Protein AF-A0A956VYL5-F1 (afdb_monomer)

Secondary structure (DSSP, 8-state):
----EEEEE-TT-HHHHHHIIIIIHHHH-TT----SSEEEESSHHHHHHHHHT-TTEE----GGGGGGS-TTSSPPPPEESSTTSPEE---HHHHHTT-SS---------SS-GGG-SSHHHHHHHHHHTSHHHHHHHHHTTPPP--

Foldseek 3Di:
DDAAAAEEEDPPDPVRVCCLCVPQCVVPNVPDDDDPRYHYDHADLRLLVVCLVPVRYDYDDAQLCCVVDDPPSDDFDFDAPDPPGDTHGDDLVCVVVCRRPRDDDDDDDDDPDQCPDPDVVSVVVVCCCLDPNNQVVCVVSPHHHPD

Structure (mmCIF, N/CA/C/O backbone):
data_AF-A0A956VYL5-F1
#
_entry.id   AF-A0A956VYL5-F1
#
loop_
_atom_site.group_PDB
_atom_site.id
_atom_site.type_symbol
_atom_site.label_atom_id
_atom_site.label_alt_id
_atom_site.label_comp_id
_atom_site.label_asym_id
_atom_site.label_entity_id
_atom_site.label_seq_id
_atom_site.pdbx_PDB_ins_code
_atom_site.Cartn_x
_atom_site.Cartn_y
_atom_site.Cartn_z
_atom_site.occupancy
_atom_site.B_iso_or_equiv
_atom_site.auth_seq_id
_atom_site.auth_comp_id
_atom_site.auth_asym_id
_atom_site.auth_atom_id
_atom_site.pdbx_PDB_model_num
ATOM 1 N N . ASP A 1 1 ? 19.493 -4.251 -23.532 1.00 77.81 1 ASP A N 1
ATOM 2 C CA . ASP A 1 1 ? 18.613 -4.428 -22.369 1.00 77.81 1 ASP A CA 1
ATOM 3 C C . ASP A 1 1 ? 19.409 -4.815 -21.147 1.00 77.81 1 ASP A C 1
ATOM 5 O O . ASP A 1 1 ? 20.471 -5.414 -21.296 1.00 77.81 1 ASP A O 1
ATOM 9 N N . ALA A 1 2 ? 18.926 -4.384 -19.986 1.00 89.25 2 ALA A N 1
ATOM 10 C CA . ALA A 1 2 ? 19.430 -4.758 -18.672 1.00 89.25 2 ALA A CA 1
ATOM 11 C C . ALA A 1 2 ? 18.350 -5.578 -17.956 1.00 89.25 2 ALA A C 1
ATOM 13 O O . ALA A 1 2 ? 17.160 -5.368 -18.204 1.00 89.25 2 ALA A O 1
ATOM 14 N N . ASP A 1 3 ? 18.770 -6.507 -17.100 1.00 93.62 3 ASP A N 1
ATOM 15 C CA . ASP A 1 3 ? 17.849 -7.338 -16.326 1.00 93.62 3 ASP A CA 1
ATOM 16 C C . ASP A 1 3 ? 17.134 -6.504 -15.258 1.00 93.62 3 ASP A C 1
ATOM 18 O O . ASP A 1 3 ? 17.725 -5.596 -14.671 1.00 93.62 3 ASP A O 1
ATOM 22 N N . ILE A 1 4 ? 15.865 -6.826 -14.997 1.00 96.44 4 ILE A N 1
ATOM 23 C CA . ILE A 1 4 ? 15.092 -6.195 -13.924 1.00 96.44 4 ILE A CA 1
ATOM 24 C C . ILE A 1 4 ? 15.547 -6.777 -12.586 1.00 96.44 4 ILE A C 1
ATOM 26 O O . ILE A 1 4 ? 15.535 -7.993 -12.392 1.00 96.44 4 ILE A O 1
ATOM 30 N N . VAL A 1 5 ? 15.888 -5.905 -11.640 1.00 97.75 5 VAL A N 1
ATOM 31 C CA . VAL A 1 5 ? 16.243 -6.294 -10.276 1.00 97.75 5 VAL A CA 1
ATOM 32 C C . VAL A 1 5 ? 14.988 -6.247 -9.410 1.00 97.75 5 VAL A C 1
ATOM 34 O O . VAL A 1 5 ? 14.411 -5.190 -9.153 1.00 97.75 5 VAL A O 1
ATOM 37 N N . LEU A 1 6 ? 14.538 -7.417 -8.963 1.00 97.38 6 LEU A N 1
ATOM 38 C CA . LEU A 1 6 ? 13.334 -7.539 -8.148 1.00 97.38 6 LEU A CA 1
ATOM 39 C C . LEU A 1 6 ? 13.667 -7.275 -6.680 1.00 97.38 6 LEU A C 1
ATOM 41 O O . LEU A 1 6 ? 14.465 -7.995 -6.075 1.00 97.38 6 LEU A O 1
ATOM 45 N N . TYR A 1 7 ? 13.019 -6.275 -6.092 1.00 97.56 7 TYR A N 1
ATOM 46 C CA . TYR A 1 7 ? 13.007 -6.038 -4.655 1.00 97.56 7 TYR A CA 1
ATOM 47 C C . TYR A 1 7 ? 11.643 -6.417 -4.087 1.00 97.56 7 TYR A C 1
ATOM 49 O O . TYR A 1 7 ? 10.603 -6.201 -4.708 1.00 97.56 7 TYR A O 1
ATOM 57 N N . THR A 1 8 ? 11.630 -6.961 -2.875 1.00 96.81 8 THR A N 1
ATOM 58 C CA . THR A 1 8 ? 10.390 -7.380 -2.210 1.00 96.81 8 THR A CA 1
ATOM 59 C C . THR A 1 8 ? 10.478 -7.19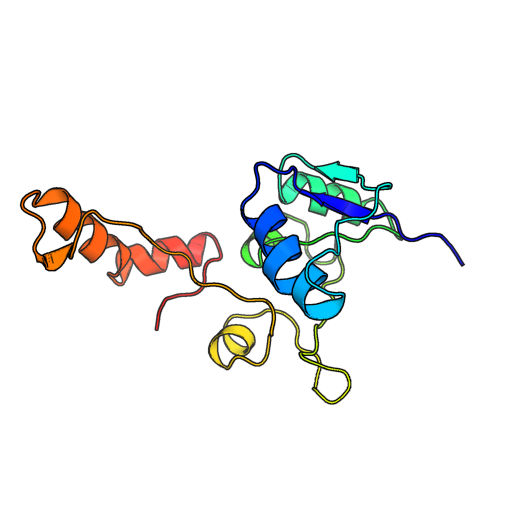4 -0.701 1.00 96.81 8 THR A C 1
ATOM 61 O O . THR A 1 8 ? 11.561 -6.976 -0.157 1.00 96.81 8 THR A O 1
ATOM 64 N N . ARG A 1 9 ? 9.342 -7.225 -0.005 1.00 95.69 9 ARG A N 1
ATOM 65 C CA . ARG A 1 9 ? 9.317 -7.269 1.463 1.00 95.69 9 ARG A CA 1
ATOM 66 C C . ARG A 1 9 ? 9.704 -8.667 1.956 1.00 95.69 9 ARG A C 1
ATOM 68 O O . ARG A 1 9 ? 9.706 -9.626 1.195 1.00 95.69 9 ARG A O 1
ATOM 75 N N . ASN A 1 10 ? 10.052 -8.788 3.231 1.00 89.19 10 ASN A N 1
ATOM 76 C CA . ASN A 1 10 ? 10.139 -10.098 3.874 1.00 89.19 10 ASN A CA 1
ATOM 77 C C . ASN A 1 10 ? 8.741 -10.706 4.098 1.00 89.19 10 ASN A C 1
ATOM 79 O O . ASN A 1 10 ? 7.734 -9.997 4.122 1.00 89.19 10 ASN A O 1
ATOM 83 N N . GLU A 1 11 ? 8.700 -12.017 4.311 1.00 89.06 11 GLU A N 1
ATOM 84 C CA . GLU A 1 11 ? 7.481 -12.824 4.452 1.00 89.06 11 GLU A CA 1
ATOM 85 C C . GLU A 1 11 ? 6.644 -12.463 5.688 1.00 89.06 11 GLU A C 1
ATOM 87 O O . GLU A 1 11 ? 5.450 -12.732 5.744 1.00 89.06 11 GLU A O 1
ATOM 92 N N . GLU A 1 12 ? 7.247 -11.793 6.670 1.00 88.94 12 GLU A N 1
ATOM 93 C CA . GLU A 1 12 ? 6.558 -11.257 7.850 1.00 88.94 12 GLU A CA 1
ATOM 94 C C . GLU A 1 12 ? 5.678 -10.037 7.516 1.00 88.94 12 GLU A C 1
ATOM 96 O O . GLU A 1 12 ? 4.893 -9.567 8.341 1.00 88.94 12 GLU A O 1
ATOM 101 N N . SER A 1 13 ? 5.812 -9.478 6.311 1.00 90.06 13 SER A N 1
ATOM 102 C CA . SER A 1 13 ? 5.038 -8.326 5.878 1.00 90.06 13 SER A CA 1
ATOM 103 C C . SER A 1 13 ? 3.660 -8.731 5.365 1.00 90.06 13 SER A C 1
ATOM 105 O O . SER A 1 13 ? 3.532 -9.403 4.348 1.00 90.06 13 SER A O 1
ATOM 107 N N . GLY A 1 14 ? 2.601 -8.156 5.938 1.00 89.81 14 GLY A N 1
ATOM 108 C CA . GLY A 1 14 ? 1.263 -8.274 5.348 1.00 89.81 14 GLY A CA 1
ATOM 109 C C . GLY A 1 14 ? 1.169 -7.725 3.914 1.00 89.81 14 GLY A C 1
ATOM 110 O O . GLY A 1 14 ? 0.271 -8.105 3.171 1.00 89.81 14 GLY A O 1
ATOM 111 N N . THR A 1 15 ? 2.062 -6.823 3.488 1.00 92.38 15 THR A N 1
ATOM 112 C CA . THR A 1 15 ? 2.129 -6.363 2.086 1.00 92.38 15 THR A CA 1
ATOM 113 C C . THR A 1 15 ? 2.777 -7.409 1.175 1.00 92.38 15 THR A C 1
ATOM 115 O O . THR A 1 15 ? 2.405 -7.483 0.011 1.00 92.38 15 THR A O 1
ATOM 118 N N . PHE A 1 16 ? 3.702 -8.232 1.688 1.00 95.00 16 PHE A N 1
ATOM 119 C CA . PHE A 1 16 ? 4.242 -9.385 0.958 1.00 95.00 16 PHE A CA 1
ATOM 120 C C . PHE A 1 16 ? 3.143 -10.390 0.627 1.00 95.00 16 PHE A C 1
ATOM 122 O O . PHE A 1 16 ? 2.942 -10.678 -0.551 1.00 95.00 16 PHE A O 1
ATOM 129 N N . ALA A 1 17 ? 2.390 -10.821 1.644 1.00 94.38 17 ALA A N 1
ATOM 130 C CA . ALA A 1 17 ? 1.283 -11.759 1.469 1.00 94.38 17 ALA A CA 1
ATOM 131 C C . ALA A 1 17 ? 0.223 -11.211 0.500 1.00 94.38 17 ALA A C 1
ATOM 133 O O . ALA A 1 17 ? -0.212 -11.897 -0.411 1.00 94.38 17 ALA A O 1
ATOM 134 N N . TYR A 1 18 ? -0.133 -9.931 0.624 1.00 94.81 18 TYR A N 1
ATOM 135 C CA . TYR A 1 18 ? -1.123 -9.326 -0.266 1.00 94.81 18 TYR A CA 1
ATOM 136 C C . TYR A 1 18 ? -0.665 -9.200 -1.714 1.00 94.81 18 TYR A C 1
ATOM 138 O O . TYR A 1 18 ? -1.447 -9.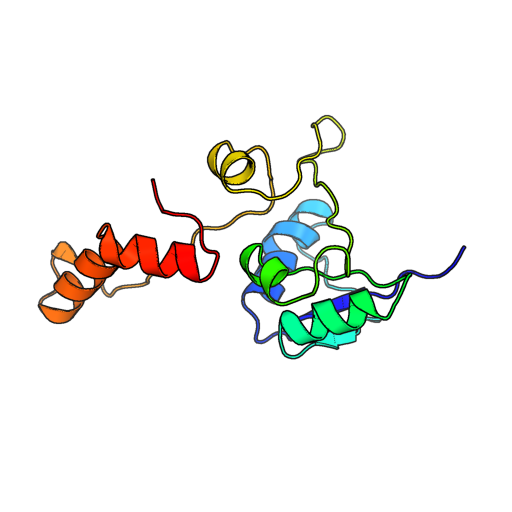470 -2.616 1.00 94.81 18 TYR A O 1
ATOM 146 N N . LEU A 1 19 ? 0.583 -8.803 -1.977 1.00 95.56 19 LEU A N 1
ATOM 147 C CA . LEU A 1 19 ? 1.043 -8.773 -3.363 1.00 95.56 19 LEU A CA 1
ATOM 148 C C . LEU A 1 19 ? 1.093 -10.193 -3.956 1.00 95.56 19 LEU A C 1
ATOM 150 O O . LEU A 1 19 ? 0.774 -10.369 -5.127 1.00 95.56 19 LEU A O 1
ATOM 154 N N . GLU A 1 20 ? 1.424 -11.207 -3.158 1.00 95.62 20 GLU A N 1
ATOM 155 C CA . GLU A 1 20 ? 1.372 -12.602 -3.598 1.00 95.62 20 GLU A CA 1
ATOM 156 C C . GLU A 1 20 ? -0.055 -13.042 -3.939 1.00 95.62 20 GLU A C 1
ATOM 158 O O . GLU A 1 20 ? -0.340 -13.397 -5.080 1.00 95.62 20 GLU A O 1
ATOM 163 N N . GLU A 1 21 ? -0.967 -12.955 -2.975 1.00 95.38 21 GLU A N 1
ATOM 164 C CA . GLU A 1 21 ? -2.324 -13.496 -3.074 1.00 95.38 21 GLU A CA 1
ATOM 165 C C . GLU A 1 21 ? -3.227 -12.664 -3.997 1.00 95.38 21 GLU A C 1
ATOM 167 O O . GLU A 1 21 ? -3.960 -13.201 -4.831 1.00 95.38 21 GLU A O 1
ATOM 172 N N . ASP A 1 22 ? -3.179 -11.336 -3.868 1.00 94.50 22 ASP A N 1
ATOM 173 C CA . ASP A 1 22 ? -4.120 -10.420 -4.514 1.00 94.50 22 ASP A CA 1
ATOM 174 C C . ASP A 1 22 ? -3.585 -9.777 -5.796 1.00 94.50 22 ASP A C 1
ATOM 176 O O . ASP A 1 22 ? -4.354 -9.122 -6.503 1.00 94.50 22 ASP A O 1
ATOM 180 N N . VAL A 1 23 ? -2.310 -9.978 -6.141 1.00 95.00 23 VAL A N 1
ATOM 181 C CA . VAL A 1 23 ? -1.743 -9.468 -7.400 1.00 95.00 23 VAL A CA 1
ATOM 182 C C . VAL A 1 23 ? -1.116 -10.592 -8.218 1.00 95.00 23 VAL A C 1
ATOM 184 O O . VAL A 1 23 ? -1.620 -10.899 -9.297 1.00 95.00 23 VAL A O 1
ATOM 187 N N . ILE A 1 24 ? -0.069 -11.248 -7.713 1.00 95.44 24 ILE A N 1
ATOM 188 C CA . ILE A 1 24 ? 0.682 -12.273 -8.455 1.00 95.44 24 ILE A CA 1
ATOM 189 C C . ILE A 1 24 ? -0.215 -13.470 -8.774 1.00 95.44 24 ILE A C 1
ATOM 191 O O . ILE A 1 24 ? -0.364 -13.834 -9.939 1.00 95.44 24 ILE A O 1
ATOM 195 N N . GLN A 1 25 ? -0.873 -14.047 -7.773 1.00 97.12 25 GLN A N 1
ATOM 196 C CA . GLN A 1 25 ? -1.697 -15.240 -7.950 1.00 97.12 25 GLN A CA 1
ATOM 197 C C . GLN A 1 25 ? -2.991 -14.966 -8.720 1.00 97.12 25 GLN A C 1
ATOM 199 O O . GLN A 1 25 ? -3.472 -15.830 -9.457 1.00 97.12 25 GLN A O 1
ATOM 204 N N . LYS A 1 26 ? -3.553 -13.756 -8.606 1.00 93.94 26 LYS A N 1
ATOM 205 C CA . LYS A 1 26 ? -4.701 -13.349 -9.430 1.00 93.94 26 LYS A CA 1
ATOM 206 C C . LYS A 1 26 ? -4.324 -13.167 -10.898 1.00 93.94 26 LYS A C 1
ATOM 208 O O . LYS A 1 26 ? -5.122 -13.529 -11.759 1.00 93.94 26 LYS A O 1
ATOM 213 N N . ALA A 1 27 ? -3.134 -12.639 -11.181 1.00 92.94 27 ALA A N 1
ATOM 214 C CA . ALA A 1 27 ? -2.668 -12.411 -12.545 1.00 92.94 27 ALA A CA 1
ATOM 215 C C . ALA A 1 27 ? -2.112 -13.682 -13.213 1.00 92.94 27 ALA A C 1
AT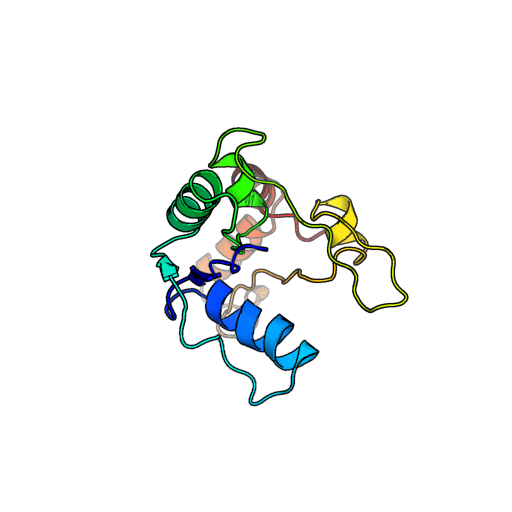OM 217 O O . ALA A 1 27 ? -2.354 -13.908 -14.397 1.00 92.94 27 ALA A O 1
ATOM 218 N N . LEU A 1 28 ? -1.370 -14.510 -12.471 1.00 95.44 28 LEU A N 1
ATOM 219 C CA . LEU A 1 28 ? -0.576 -15.620 -13.015 1.00 95.44 28 LEU A CA 1
ATOM 220 C C . LEU A 1 28 ? -1.092 -17.015 -12.615 1.00 95.44 28 LEU A C 1
ATOM 222 O O . LEU A 1 28 ? -0.659 -18.013 -13.191 1.00 95.44 28 LEU A O 1
ATOM 226 N N . GLY A 1 29 ? -2.037 -17.099 -11.674 1.00 96.94 29 GLY A N 1
ATOM 227 C CA . GLY A 1 29 ? -2.627 -18.343 -11.171 1.00 96.94 29 GLY A CA 1
ATOM 228 C C . GLY A 1 29 ? -2.252 -18.651 -9.717 1.00 96.94 29 GLY A C 1
ATOM 229 O O . GLY A 1 29 ? -1.220 -18.219 -9.223 1.00 96.94 29 GLY A O 1
ATOM 230 N N . LYS A 1 30 ? -3.089 -19.434 -9.022 1.00 96.06 30 LYS A N 1
ATOM 231 C CA . LYS A 1 30 ? -2.986 -19.679 -7.566 1.00 96.06 30 LYS A CA 1
ATOM 232 C C . LYS A 1 30 ? -1.677 -20.305 -7.080 1.00 96.06 30 LYS A C 1
ATOM 234 O O . LYS A 1 30 ? -1.336 -20.133 -5.923 1.00 96.06 30 LYS A O 1
ATOM 239 N N . GLU A 1 31 ? -0.979 -21.026 -7.949 1.00 96.88 31 GLU A N 1
ATOM 240 C CA . GLU A 1 31 ? 0.303 -21.668 -7.628 1.00 96.88 31 GLU A CA 1
ATOM 241 C C . GLU A 1 31 ? 1.503 -20.772 -7.984 1.00 96.88 31 GLU A C 1
ATOM 243 O O . GLU A 1 31 ? 2.646 -21.211 -7.903 1.00 96.88 31 GLU A O 1
ATOM 248 N N . ALA A 1 32 ? 1.263 -19.546 -8.465 1.00 97.31 32 ALA A N 1
ATOM 249 C CA . ALA A 1 32 ? 2.330 -18.606 -8.762 1.00 97.31 32 ALA A CA 1
ATOM 250 C C . ALA A 1 32 ? 2.935 -18.073 -7.459 1.00 97.31 32 ALA A C 1
ATOM 252 O O . ALA A 1 32 ? 2.224 -17.594 -6.575 1.00 97.31 32 ALA A O 1
ATOM 253 N N . GLU A 1 33 ? 4.258 -18.126 -7.390 1.00 94.50 33 GLU A N 1
ATOM 254 C CA . GLU A 1 33 ? 5.066 -17.615 -6.288 1.00 94.50 33 GLU A CA 1
ATOM 255 C C . GLU A 1 33 ? 5.941 -16.460 -6.791 1.00 94.50 33 GLU A C 1
ATOM 257 O O . GLU A 1 33 ? 6.079 -16.219 -7.998 1.00 94.50 33 GLU A O 1
ATOM 262 N N . TYR A 1 34 ? 6.573 -15.743 -5.863 1.00 94.62 34 TYR A N 1
ATOM 263 C CA . TYR A 1 34 ? 7.649 -14.823 -6.219 1.00 94.62 34 TYR A CA 1
ATOM 264 C C . TYR A 1 34 ? 8.781 -15.534 -6.972 1.00 94.62 34 TYR A C 1
ATOM 266 O O . TYR A 1 34 ? 9.057 -16.716 -6.772 1.00 94.62 34 TYR A O 1
ATOM 274 N N . SER A 1 35 ? 9.504 -14.773 -7.799 1.00 93.50 35 SER A N 1
ATOM 275 C CA . SER A 1 35 ? 10.775 -15.233 -8.366 1.00 93.50 35 SER A CA 1
ATOM 276 C C . SER A 1 35 ? 11.732 -15.692 -7.259 1.00 93.50 35 SER A C 1
ATOM 278 O O . SER A 1 35 ? 11.776 -15.095 -6.183 1.00 93.50 35 SER A O 1
ATOM 280 N N . ALA A 1 36 ? 12.550 -16.708 -7.541 1.00 92.50 36 ALA A N 1
ATOM 281 C CA . ALA A 1 36 ? 13.632 -17.115 -6.645 1.00 92.50 36 ALA A CA 1
ATOM 282 C C . ALA A 1 36 ? 14.724 -16.030 -6.521 1.00 92.50 36 ALA A C 1
ATOM 284 O O . ALA A 1 36 ? 15.387 -15.932 -5.488 1.00 92.50 36 ALA A O 1
ATOM 285 N N . ASP A 1 37 ? 14.870 -15.186 -7.547 1.00 94.19 37 ASP A N 1
ATOM 286 C CA . ASP A 1 37 ? 15.876 -14.124 -7.632 1.00 94.19 37 ASP A CA 1
ATOM 287 C C . ASP A 1 37 ? 15.318 -12.787 -7.112 1.00 94.19 37 ASP A C 1
ATOM 289 O O . ASP A 1 37 ? 15.135 -11.822 -7.857 1.00 94.19 37 ASP A O 1
ATOM 293 N N . ILE A 1 38 ? 15.005 -12.742 -5.814 1.00 93.88 38 ILE A N 1
ATOM 294 C CA . ILE A 1 38 ? 14.429 -11.571 -5.134 1.00 93.88 38 ILE A CA 1
ATOM 295 C C . ILE A 1 38 ? 15.353 -10.991 -4.061 1.00 93.88 38 ILE A C 1
ATOM 297 O O . ILE A 1 38 ? 15.911 -11.696 -3.220 1.00 93.88 38 ILE A O 1
ATOM 301 N N . ASN A 1 39 ? 15.436 -9.662 -4.020 1.00 96.38 39 ASN A N 1
ATOM 302 C CA . ASN A 1 39 ? 16.165 -8.908 -3.006 1.00 96.38 39 ASN A CA 1
ATOM 303 C C . ASN A 1 39 ? 15.212 -8.473 -1.887 1.00 96.38 39 ASN A C 1
ATOM 305 O O . ASN A 1 39 ? 14.552 -7.434 -1.974 1.00 96.38 39 ASN A O 1
ATOM 309 N N . LYS A 1 40 ? 15.137 -9.270 -0.818 1.00 96.00 40 LYS A N 1
ATOM 310 C CA . LYS A 1 40 ? 14.243 -9.013 0.321 1.00 96.00 40 LYS A CA 1
ATOM 311 C C . LYS A 1 40 ? 14.693 -7.817 1.158 1.00 96.00 40 LYS A C 1
ATOM 313 O O . LYS A 1 40 ? 15.867 -7.678 1.490 1.00 96.00 40 LYS A O 1
ATOM 318 N N . GLN A 1 41 ? 13.729 -6.991 1.543 1.00 96.31 41 GLN A N 1
ATOM 319 C CA . GLN A 1 41 ? 13.911 -5.754 2.295 1.00 96.31 41 GLN A CA 1
ATOM 320 C C . GLN A 1 41 ? 13.118 -5.812 3.599 1.00 96.31 41 GLN A C 1
ATOM 322 O O . GLN A 1 41 ? 11.959 -6.237 3.630 1.00 96.31 41 GLN A O 1
ATOM 327 N N . ALA A 1 42 ? 13.734 -5.347 4.687 1.00 92.81 42 ALA A N 1
ATOM 328 C CA . ALA A 1 42 ? 13.138 -5.414 6.023 1.00 92.81 42 ALA A CA 1
ATOM 329 C C . ALA A 1 42 ? 11.849 -4.575 6.142 1.00 92.81 42 ALA A C 1
ATOM 331 O O . ALA A 1 42 ? 10.898 -4.952 6.826 1.00 92.81 42 ALA A O 1
ATOM 332 N N . ASN A 1 43 ? 11.790 -3.431 5.459 1.00 92.31 43 ASN A N 1
ATOM 333 C CA . ASN A 1 43 ? 10.661 -2.505 5.498 1.00 92.31 43 ASN A CA 1
ATOM 334 C C . ASN A 1 43 ? 10.528 -1.720 4.181 1.00 92.31 43 ASN A C 1
ATOM 336 O O . ASN A 1 43 ? 11.385 -1.813 3.301 1.00 92.31 43 ASN A O 1
ATOM 340 N N . ALA A 1 44 ? 9.424 -0.983 4.032 1.00 93.00 44 ALA A N 1
ATOM 341 C CA . ALA A 1 44 ? 9.153 -0.199 2.828 1.00 93.00 44 ALA A CA 1
ATOM 342 C C . ALA A 1 44 ? 10.198 0.910 2.572 1.00 93.00 44 ALA A C 1
ATOM 344 O O . ALA A 1 44 ? 10.684 0.970 1.443 1.00 93.00 44 ALA A O 1
ATOM 345 N N . PRO A 1 45 ? 10.641 1.705 3.572 1.00 92.56 45 PRO A N 1
ATOM 346 C CA . PRO A 1 45 ? 11.701 2.696 3.359 1.00 92.56 45 PRO A CA 1
ATOM 347 C C . PRO A 1 45 ? 13.020 2.107 2.838 1.00 92.56 45 PRO A C 1
ATOM 349 O O . PRO A 1 45 ? 13.652 2.695 1.959 1.00 92.56 45 PRO A O 1
ATOM 352 N N . ALA A 1 46 ? 13.428 0.928 3.326 1.00 94.12 46 ALA A N 1
ATOM 353 C CA . ALA A 1 46 ? 14.630 0.244 2.846 1.00 94.12 46 ALA A CA 1
ATOM 354 C C . ALA A 1 46 ? 14.506 -0.165 1.369 1.00 94.12 46 ALA A C 1
ATOM 356 O O . ALA A 1 46 ? 15.424 0.080 0.590 1.00 94.12 46 ALA A O 1
ATOM 357 N N . GLY A 1 47 ? 13.358 -0.723 0.966 1.00 95.94 47 GLY A N 1
ATOM 358 C CA . GLY A 1 47 ? 13.127 -1.100 -0.431 1.00 95.94 47 GLY A CA 1
ATOM 359 C C . GLY A 1 47 ? 12.993 0.088 -1.375 1.00 95.94 47 GLY A C 1
ATOM 360 O O . GLY A 1 47 ? 13.567 0.066 -2.461 1.00 95.94 47 GLY A O 1
ATOM 361 N N . LEU A 1 48 ? 12.331 1.162 -0.942 1.00 95.88 48 LEU A N 1
ATOM 362 C CA . LEU A 1 48 ? 12.271 2.410 -1.703 1.00 95.88 48 LEU A CA 1
ATOM 363 C C . LEU A 1 48 ? 13.661 3.038 -1.880 1.00 95.88 48 LEU A C 1
ATOM 365 O O . LEU A 1 48 ? 13.999 3.469 -2.978 1.00 95.88 48 LEU A O 1
ATOM 369 N N . THR A 1 49 ? 14.490 3.035 -0.832 1.00 95.25 49 THR A N 1
ATOM 370 C CA . THR A 1 49 ? 15.884 3.502 -0.912 1.00 95.25 49 THR A CA 1
ATOM 371 C C . THR A 1 49 ? 16.712 2.639 -1.865 1.00 95.25 49 THR A C 1
ATOM 373 O O . THR A 1 49 ? 17.507 3.176 -2.634 1.00 95.25 49 THR A O 1
ATOM 376 N N . ALA A 1 50 ? 16.522 1.316 -1.841 1.00 96.12 50 ALA A N 1
ATOM 377 C CA . ALA A 1 50 ? 17.225 0.403 -2.736 1.00 96.12 50 ALA A CA 1
ATOM 378 C C . ALA A 1 50 ? 16.878 0.674 -4.209 1.00 96.12 50 ALA A C 1
ATOM 380 O O . ALA A 1 50 ? 17.786 0.858 -5.014 1.00 96.12 50 ALA A O 1
ATOM 381 N N . VAL A 1 51 ? 15.587 0.802 -4.540 1.00 97.06 51 VAL A N 1
ATOM 382 C CA . VAL A 1 51 ? 15.138 1.132 -5.905 1.00 97.06 51 VAL A CA 1
ATOM 383 C C . VAL A 1 51 ? 15.578 2.529 -6.336 1.00 97.06 51 VAL A C 1
ATOM 385 O O . VAL A 1 51 ? 15.992 2.708 -7.474 1.00 97.06 51 VAL A O 1
ATOM 388 N N . ALA A 1 52 ? 15.575 3.518 -5.441 1.00 95.94 52 ALA A N 1
ATOM 389 C CA . ALA A 1 52 ? 16.086 4.852 -5.765 1.00 95.94 52 ALA A CA 1
ATOM 390 C C . ALA A 1 52 ? 17.579 4.845 -6.162 1.00 95.94 52 ALA A C 1
ATOM 392 O O . ALA A 1 52 ? 18.033 5.723 -6.898 1.00 95.94 52 ALA A O 1
ATOM 393 N N . GLY A 1 53 ? 18.348 3.864 -5.674 1.00 95.62 53 GLY A N 1
ATOM 394 C CA . GLY A 1 53 ? 19.753 3.653 -6.021 1.00 95.62 53 GLY A CA 1
ATOM 395 C C . GLY A 1 53 ? 19.995 2.696 -7.195 1.00 95.62 53 GLY A C 1
ATOM 396 O O . GLY A 1 53 ? 21.143 2.572 -7.623 1.00 95.62 53 GLY A O 1
ATOM 397 N N . ASP A 1 54 ? 18.957 2.036 -7.715 1.00 97.06 54 ASP A N 1
ATOM 398 C CA . ASP A 1 54 ? 19.053 1.022 -8.768 1.00 97.06 54 ASP A CA 1
ATOM 399 C C . ASP A 1 54 ? 18.120 1.354 -9.950 1.00 97.06 54 ASP A C 1
ATOM 401 O O . ASP A 1 54 ? 16.914 1.112 -9.878 1.00 97.06 54 ASP A O 1
ATOM 405 N N . PRO A 1 55 ? 18.660 1.854 -11.079 1.00 95.12 55 PRO A N 1
ATOM 406 C CA . PRO A 1 55 ? 17.875 2.173 -12.272 1.00 95.12 55 PRO A CA 1
ATOM 407 C C . PRO A 1 55 ? 17.087 1.001 -12.874 1.00 95.12 55 PRO A C 1
ATOM 409 O O . PRO A 1 55 ? 16.170 1.247 -13.657 1.00 95.12 55 PRO A O 1
ATOM 412 N N . ASN A 1 56 ? 17.446 -0.246 -12.551 1.00 96.62 56 ASN A N 1
ATOM 413 C CA . ASN A 1 56 ? 16.745 -1.445 -13.013 1.00 96.62 56 ASN A CA 1
ATOM 414 C C . ASN A 1 56 ? 15.872 -2.076 -11.914 1.00 96.62 56 ASN A C 1
ATOM 416 O O . ASN A 1 56 ? 15.278 -3.134 -12.132 1.00 96.62 56 ASN A O 1
ATOM 420 N N . GLY A 1 57 ? 15.807 -1.449 -10.738 1.00 97.44 57 GLY A N 1
ATOM 421 C CA . GLY A 1 57 ? 15.080 -1.935 -9.578 1.00 97.44 57 GLY A CA 1
ATOM 422 C C . GLY A 1 57 ? 13.572 -1.734 -9.695 1.00 97.44 57 GLY A C 1
ATOM 423 O O . GLY A 1 57 ? 13.097 -0.675 -10.103 1.00 97.44 57 GLY A O 1
ATOM 424 N N . ILE A 1 58 ? 12.801 -2.731 -9.263 1.00 97.38 58 ILE A N 1
ATOM 425 C CA . ILE A 1 58 ? 11.355 -2.608 -9.053 1.00 97.38 58 ILE A CA 1
ATOM 426 C C . ILE A 1 58 ? 10.978 -3.078 -7.648 1.00 97.38 58 ILE A C 1
ATOM 428 O O . ILE A 1 58 ? 11.501 -4.071 -7.148 1.00 97.38 58 ILE A O 1
ATOM 432 N N . PHE A 1 59 ? 10.065 -2.348 -7.009 1.00 97.00 59 PHE A N 1
ATOM 433 C CA . PHE A 1 59 ? 9.562 -2.612 -5.663 1.00 97.00 59 PHE A CA 1
ATOM 434 C C . PHE A 1 59 ? 8.100 -2.172 -5.555 1.00 97.00 59 PHE A C 1
ATOM 436 O O . PHE A 1 59 ? 7.591 -1.444 -6.406 1.00 97.00 59 PHE A O 1
ATOM 443 N N . TYR A 1 60 ? 7.440 -2.582 -4.477 1.00 95.56 60 TYR A N 1
ATOM 444 C CA . TYR A 1 60 ? 6.082 -2.189 -4.127 1.00 95.56 60 TYR A CA 1
ATOM 445 C C . TYR A 1 60 ? 6.051 -1.666 -2.688 1.00 95.56 60 TYR A C 1
ATOM 447 O O . TYR A 1 60 ? 6.662 -2.232 -1.781 1.00 95.56 60 TYR A O 1
ATOM 455 N N . ALA A 1 61 ? 5.314 -0.584 -2.461 1.00 93.00 61 ALA A N 1
ATOM 456 C CA . ALA A 1 61 ? 5.170 0.041 -1.152 1.00 93.00 61 ALA A CA 1
ATOM 457 C C . ALA A 1 61 ? 3.737 0.551 -0.959 1.00 93.00 61 ALA A C 1
ATOM 459 O O . ALA A 1 61 ? 2.964 0.622 -1.915 1.00 93.00 61 ALA A O 1
ATOM 460 N N . GLY A 1 62 ? 3.375 0.895 0.280 1.00 90.69 62 GLY A N 1
ATOM 461 C CA . GLY A 1 62 ? 2.125 1.610 0.531 1.00 90.69 62 GLY A CA 1
ATOM 462 C C . GLY A 1 62 ? 2.209 3.043 0.003 1.00 90.69 62 GLY A C 1
ATOM 463 O O . GLY A 1 62 ? 3.293 3.624 -0.019 1.00 90.69 62 GLY A O 1
ATOM 464 N N . LEU A 1 63 ? 1.068 3.623 -0.383 1.00 88.50 63 LEU A N 1
ATOM 465 C CA . LEU A 1 63 ? 0.990 5.003 -0.882 1.00 88.50 63 LEU A CA 1
ATOM 466 C C . LEU A 1 63 ? 1.624 6.005 0.102 1.00 88.50 63 LEU A C 1
ATOM 468 O O . LEU A 1 63 ? 2.442 6.827 -0.303 1.00 88.50 63 LEU A O 1
ATOM 472 N N . GLY A 1 64 ? 1.339 5.856 1.400 1.00 86.88 64 GLY A N 1
ATOM 473 C CA . GLY A 1 64 ? 1.930 6.676 2.462 1.00 86.88 64 GLY A CA 1
ATOM 474 C C . GLY A 1 64 ? 3.452 6.559 2.612 1.00 86.88 64 GLY A C 1
ATOM 475 O O . GLY A 1 64 ? 4.063 7.423 3.222 1.00 86.88 64 GLY A O 1
ATOM 476 N N . ASN A 1 65 ? 4.108 5.548 2.027 1.00 90.00 65 ASN A N 1
ATOM 477 C CA . ASN A 1 65 ? 5.571 5.454 2.073 1.00 90.00 65 ASN A CA 1
ATOM 478 C C . ASN A 1 65 ? 6.268 6.337 1.031 1.00 90.00 65 ASN A C 1
ATOM 480 O O . ASN A 1 65 ? 7.480 6.523 1.105 1.00 90.00 65 ASN A O 1
ATOM 484 N N . LEU A 1 66 ? 5.541 6.890 0.055 1.00 85.12 66 LEU A N 1
ATOM 485 C CA . LEU A 1 66 ? 6.147 7.775 -0.943 1.00 85.12 66 LEU A CA 1
ATOM 486 C C . LEU A 1 66 ? 6.640 9.091 -0.329 1.00 85.12 66 LEU A C 1
ATOM 488 O O . LEU A 1 66 ? 7.604 9.661 -0.833 1.00 85.12 66 LEU A O 1
ATOM 492 N N . SER A 1 67 ? 6.037 9.546 0.773 1.00 84.69 67 SER A N 1
ATOM 493 C CA . SER A 1 67 ? 6.524 10.702 1.535 1.00 84.69 67 SER A CA 1
ATOM 494 C C . SER A 1 67 ? 7.792 10.419 2.345 1.00 84.69 67 SER A C 1
ATOM 496 O O . SER A 1 67 ? 8.445 11.367 2.778 1.00 84.69 67 SER A O 1
ATOM 498 N N . ASP A 1 68 ? 8.177 9.148 2.522 1.00 84.31 68 ASP A N 1
ATOM 499 C CA . ASP A 1 68 ? 9.382 8.759 3.272 1.00 84.31 68 ASP A CA 1
ATOM 500 C C . ASP A 1 68 ? 10.678 8.950 2.458 1.00 84.31 68 ASP A C 1
ATOM 502 O O . ASP A 1 68 ? 11.779 8.815 2.997 1.00 84.31 68 ASP A O 1
ATOM 506 N N . ILE A 1 69 ? 10.572 9.251 1.159 1.00 87.06 69 ILE A N 1
ATOM 507 C CA . ILE A 1 69 ? 11.705 9.433 0.243 1.00 87.06 69 ILE A CA 1
ATOM 508 C C . ILE A 1 69 ? 11.634 10.782 -0.490 1.00 87.06 69 ILE A C 1
ATOM 510 O O . ILE A 1 69 ? 10.555 11.358 -0.632 1.00 87.06 69 ILE A O 1
ATOM 514 N N . PRO A 1 70 ? 12.765 11.315 -0.994 1.00 90.25 70 PRO A N 1
ATOM 515 C CA . PRO A 1 70 ? 12.751 12.551 -1.769 1.00 90.25 70 PRO A CA 1
ATOM 516 C C . PRO A 1 70 ? 11.844 12.450 -3.001 1.00 90.25 70 PRO A C 1
ATOM 518 O O . PRO A 1 70 ? 11.867 11.453 -3.726 1.00 90.25 70 PRO A O 1
ATOM 521 N N . ALA A 1 71 ? 11.088 13.513 -3.282 1.00 88.00 71 ALA A N 1
ATOM 522 C CA . ALA A 1 71 ? 10.248 13.581 -4.473 1.00 88.00 71 ALA A CA 1
ATOM 523 C C . ALA A 1 71 ? 11.081 13.336 -5.745 1.00 88.00 71 ALA A C 1
ATOM 525 O O . ALA A 1 71 ? 12.124 13.958 -5.950 1.00 88.00 71 ALA A O 1
ATOM 526 N N . GLY A 1 72 ? 10.617 12.416 -6.593 1.00 89.69 72 GLY A N 1
ATOM 527 C CA . GLY A 1 72 ? 11.314 12.018 -7.818 1.00 89.69 72 GLY A CA 1
ATOM 528 C C . GLY A 1 72 ? 12.474 11.035 -7.622 1.00 89.69 72 GLY A C 1
ATOM 529 O O . GLY A 1 72 ? 13.114 10.684 -8.609 1.00 89.69 72 GLY A O 1
ATOM 530 N N . ALA A 1 73 ? 12.740 10.561 -6.396 1.00 93.44 73 ALA A N 1
ATOM 531 C CA . ALA A 1 73 ? 13.735 9.510 -6.150 1.00 93.44 73 ALA A CA 1
ATOM 532 C C . ALA A 1 73 ? 13.331 8.159 -6.763 1.00 93.44 73 ALA A C 1
ATOM 534 O O . ALA A 1 73 ? 14.191 7.356 -7.106 1.00 93.44 73 ALA A O 1
ATOM 535 N N . VAL A 1 74 ? 12.028 7.923 -6.927 1.00 95.06 74 VAL A N 1
ATOM 536 C CA . VAL A 1 74 ? 11.475 6.778 -7.655 1.00 95.06 74 VAL A CA 1
ATOM 537 C C . VAL A 1 74 ? 10.374 7.253 -8.596 1.00 95.06 74 VAL A C 1
ATOM 539 O O . VAL A 1 74 ? 9.750 8.295 -8.377 1.00 95.06 74 VAL A O 1
ATOM 542 N N . ARG A 1 75 ? 10.112 6.465 -9.638 1.00 94.94 75 ARG A N 1
ATOM 543 C CA . ARG A 1 75 ? 8.966 6.653 -10.527 1.00 94.94 75 ARG A CA 1
ATOM 544 C C . ARG A 1 75 ? 7.835 5.723 -10.095 1.00 94.94 75 ARG A C 1
ATOM 546 O O . ARG A 1 75 ? 8.033 4.514 -10.032 1.00 94.94 75 ARG A O 1
ATOM 553 N N . VAL A 1 76 ? 6.650 6.281 -9.863 1.00 95.00 76 VAL A N 1
ATOM 554 C CA . VAL A 1 76 ? 5.431 5.496 -9.635 1.00 95.00 76 VAL A CA 1
ATOM 555 C C . VAL A 1 76 ? 4.927 4.963 -10.976 1.00 95.00 76 VAL A C 1
ATOM 557 O O . VAL A 1 76 ? 4.934 5.678 -11.980 1.00 95.00 76 VAL A O 1
ATOM 560 N N . ILE A 1 77 ? 4.553 3.686 -11.015 1.00 95.81 77 ILE A N 1
ATOM 561 C CA . ILE A 1 77 ? 4.054 3.031 -12.226 1.00 95.81 77 ILE A CA 1
ATOM 562 C C . ILE A 1 77 ? 2.522 2.997 -12.163 1.00 95.81 77 ILE A C 1
ATOM 564 O O . ILE A 1 77 ? 1.989 2.405 -11.223 1.00 95.81 77 ILE A O 1
ATOM 568 N N . PRO A 1 78 ? 1.810 3.607 -13.130 1.00 96.88 78 PRO A N 1
ATOM 569 C CA . PRO A 1 78 ? 0.363 3.474 -13.233 1.00 96.88 78 PRO A CA 1
ATOM 570 C C . PRO A 1 78 ? -0.032 2.017 -13.478 1.00 96.88 78 PRO A C 1
ATOM 572 O O . PRO A 1 78 ? 0.617 1.328 -14.268 1.00 96.88 78 PRO A O 1
ATOM 575 N N . ILE A 1 79 ? -1.109 1.561 -12.843 1.00 96.56 79 ILE A N 1
ATOM 576 C CA . ILE A 1 79 ? -1.592 0.182 -12.957 1.00 96.56 79 ILE A CA 1
ATOM 577 C C . ILE A 1 79 ? -2.988 0.183 -13.573 1.00 96.56 79 ILE A C 1
ATOM 579 O O . ILE A 1 79 ? -3.874 0.904 -13.117 1.00 96.56 79 ILE A O 1
ATOM 583 N N . ALA A 1 80 ? -3.172 -0.634 -14.610 1.00 95.75 80 ALA A N 1
ATOM 584 C CA . ALA A 1 80 ? -4.474 -0.935 -15.193 1.00 95.75 80 ALA A CA 1
ATOM 585 C C . ALA A 1 80 ? -5.030 -2.230 -14.593 1.00 95.75 80 ALA A C 1
ATOM 587 O O . ALA A 1 80 ? -4.276 -3.134 -14.228 1.00 95.75 80 ALA A O 1
ATOM 588 N N . LYS A 1 81 ? -6.357 -2.333 -14.510 1.00 91.69 81 LYS A N 1
ATOM 589 C CA . LYS A 1 81 ? -7.036 -3.541 -14.023 1.00 91.69 81 LYS A CA 1
ATOM 590 C C . LYS A 1 81 ? -6.858 -4.742 -14.960 1.00 91.69 81 LYS A C 1
ATOM 592 O O . LYS A 1 81 ? -6.768 -5.875 -14.495 1.00 91.69 81 LYS A O 1
ATOM 597 N N . ASP A 1 82 ? -6.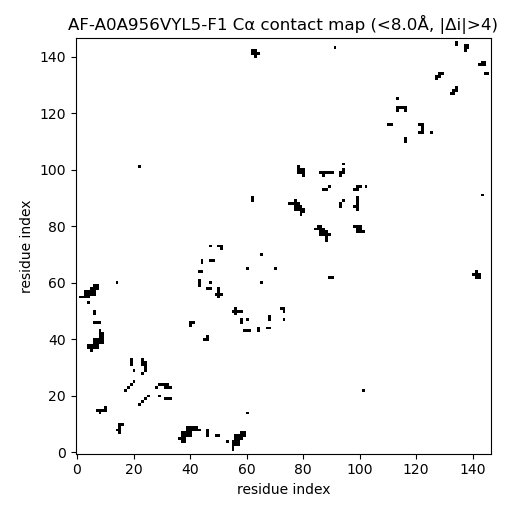839 -4.480 -16.261 1.00 90.94 82 ASP A N 1
ATOM 598 C CA . ASP A 1 82 ? -6.644 -5.444 -17.341 1.00 90.94 82 ASP A CA 1
ATOM 599 C C . ASP A 1 82 ? -6.145 -4.719 -18.603 1.00 90.94 82 ASP A C 1
ATOM 601 O O . ASP A 1 82 ? -6.102 -3.488 -18.641 1.00 90.94 82 ASP A O 1
ATOM 605 N N . ASP A 1 83 ? -5.802 -5.479 -19.646 1.00 92.50 83 ASP A N 1
ATOM 606 C CA . ASP A 1 83 ? -5.254 -4.971 -20.916 1.00 92.50 83 ASP A CA 1
ATOM 607 C C . ASP A 1 83 ? -6.168 -3.972 -21.654 1.00 92.50 83 ASP A C 1
ATOM 609 O O . ASP A 1 83 ? -5.723 -3.291 -22.579 1.00 92.50 83 ASP A O 1
ATOM 613 N N . SER A 1 84 ? -7.452 -3.903 -21.289 1.00 95.31 84 SER A N 1
ATOM 614 C CA . SER A 1 84 ? -8.444 -3.015 -21.907 1.00 95.31 84 SER A CA 1
ATOM 615 C C . SER A 1 84 ? -8.778 -1.778 -21.074 1.00 95.31 84 SER A C 1
ATOM 617 O O . SER A 1 84 ? -9.517 -0.908 -21.539 1.00 95.31 84 SER A O 1
ATOM 619 N N . SER A 1 85 ? -8.242 -1.700 -19.857 1.00 95.44 85 SER A N 1
ATOM 620 C CA . SER A 1 85 ? -8.521 -0.640 -18.895 1.00 95.44 85 SER A CA 1
ATOM 621 C C . SER A 1 85 ? -7.474 0.473 -18.957 1.00 95.44 85 SER A C 1
ATOM 623 O O . SER A 1 85 ? -6.309 0.248 -19.283 1.00 95.44 85 SER A O 1
ATOM 625 N N . GLU A 1 86 ? -7.883 1.691 -18.608 1.00 97.44 86 GLU A N 1
ATOM 626 C CA . GLU A 1 86 ? -6.945 2.789 -18.374 1.00 97.44 86 GLU A CA 1
ATOM 627 C C . GLU A 1 86 ? -6.070 2.491 -17.144 1.00 97.44 86 GLU A C 1
ATOM 629 O O . GLU A 1 86 ? -6.505 1.835 -16.194 1.00 97.44 86 GLU A O 1
ATOM 634 N N . ALA A 1 87 ? -4.813 2.936 -17.188 1.00 97.94 87 ALA A N 1
ATOM 635 C CA . ALA A 1 87 ? -3.873 2.781 -16.089 1.00 97.94 87 ALA A CA 1
ATOM 636 C C . ALA A 1 87 ? -3.875 4.035 -15.216 1.00 97.94 87 ALA A C 1
ATOM 638 O O . ALA A 1 87 ? -3.696 5.143 -15.722 1.00 97.94 87 ALA A O 1
ATOM 639 N N . PHE A 1 88 ? -3.997 3.852 -13.904 1.00 98.00 88 PHE A N 1
ATOM 640 C CA . PHE A 1 88 ? -4.057 4.952 -12.945 1.00 98.00 88 PHE A CA 1
ATOM 641 C C . PHE A 1 88 ? -2.866 4.917 -11.992 1.00 98.00 88 PHE A C 1
ATOM 643 O O . PHE A 1 88 ? -2.404 3.847 -11.594 1.00 98.00 88 PHE A O 1
ATOM 650 N N . GLU A 1 89 ? -2.366 6.089 -11.604 1.00 95.50 89 GLU A N 1
ATOM 651 C CA . GLU A 1 89 ? -1.483 6.206 -10.441 1.00 95.50 89 GLU A CA 1
ATOM 652 C C . GLU A 1 89 ? -2.303 6.085 -9.143 1.00 95.50 89 GLU A C 1
ATOM 654 O O . GLU A 1 89 ? -3.479 6.474 -9.115 1.00 95.50 89 GLU A O 1
ATOM 659 N N . PRO A 1 90 ? -1.716 5.556 -8.056 1.00 93.38 90 PRO A N 1
ATOM 660 C CA . PRO A 1 90 ? -2.381 5.508 -6.763 1.00 93.38 90 PRO A CA 1
ATOM 661 C C . PRO A 1 90 ? -2.556 6.921 -6.198 1.00 93.38 90 PRO A C 1
ATOM 663 O O . PRO A 1 90 ? -1.603 7.685 -6.066 1.00 93.38 90 PRO A O 1
ATOM 666 N N . SER A 1 91 ? -3.783 7.254 -5.820 1.00 91.25 91 SER A N 1
ATOM 667 C CA . SER A 1 91 ? -4.150 8.492 -5.135 1.00 91.25 91 SER A CA 1
ATOM 668 C C . SER A 1 91 ? -5.409 8.250 -4.309 1.00 91.25 91 SER A C 1
ATOM 670 O O . SER A 1 91 ? -6.098 7.253 -4.521 1.00 91.25 91 SER A O 1
ATOM 672 N N . GLU A 1 92 ? -5.751 9.170 -3.410 1.00 89.50 92 GLU A N 1
ATOM 673 C CA . GLU A 1 92 ? -7.035 9.112 -2.704 1.00 89.50 92 GLU A CA 1
ATOM 674 C C . GLU A 1 92 ? -8.212 9.009 -3.682 1.00 89.50 92 GLU A C 1
ATOM 676 O O . GLU A 1 9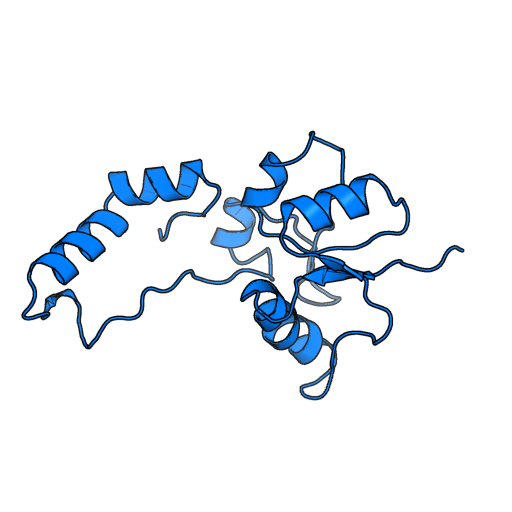2 ? -9.048 8.120 -3.552 1.00 89.50 92 GLU A O 1
ATOM 681 N N . ALA A 1 93 ? -8.225 9.852 -4.718 1.00 92.31 93 ALA A N 1
ATOM 682 C CA . ALA A 1 93 ? -9.301 9.887 -5.700 1.00 92.31 93 ALA A CA 1
ATOM 683 C C . ALA A 1 93 ? -9.420 8.579 -6.496 1.00 92.31 93 ALA A C 1
ATOM 685 O O . ALA A 1 93 ? -10.520 8.051 -6.632 1.00 92.31 93 ALA A O 1
ATOM 686 N N . THR A 1 94 ? -8.299 8.046 -6.997 1.00 95.00 94 THR A N 1
ATOM 687 C CA . THR A 1 94 ? -8.290 6.829 -7.829 1.00 95.00 94 THR A CA 1
ATOM 688 C C . THR A 1 94 ? -8.535 5.563 -7.014 1.00 95.00 94 THR A C 1
ATOM 690 O O . THR A 1 94 ? -9.074 4.594 -7.540 1.00 95.00 94 THR A O 1
ATOM 693 N N . VAL A 1 95 ? -8.187 5.553 -5.724 1.00 92.50 95 VAL A N 1
ATOM 694 C CA . VAL A 1 95 ? -8.556 4.456 -4.821 1.00 92.50 95 VAL A CA 1
ATOM 695 C C . VAL A 1 95 ? -10.035 4.538 -4.439 1.00 92.50 95 VAL A C 1
ATOM 697 O O . VAL A 1 95 ? -10.721 3.521 -4.497 1.00 92.50 95 VAL A O 1
ATOM 700 N N . ALA A 1 96 ? -10.547 5.727 -4.106 1.00 89.75 96 ALA A N 1
ATOM 701 C CA . ALA A 1 96 ? -11.946 5.918 -3.722 1.00 89.75 96 ALA A CA 1
ATOM 702 C C . ALA A 1 96 ? -12.927 5.622 -4.871 1.00 89.75 96 ALA A C 1
ATOM 704 O O . ALA A 1 96 ? -13.997 5.061 -4.639 1.00 89.75 96 ALA A O 1
ATOM 705 N N . SER A 1 97 ? -12.568 5.953 -6.117 1.00 93.12 97 SER A N 1
ATOM 706 C CA . SER A 1 97 ? -13.375 5.610 -7.296 1.00 93.12 97 SER A CA 1
ATOM 707 C C . SER A 1 97 ? -13.284 4.131 -7.690 1.00 93.12 97 SER A C 1
ATOM 709 O O . SER A 1 97 ? -14.146 3.640 -8.420 1.00 93.12 97 SER A O 1
ATOM 711 N N . GLY A 1 98 ? -12.263 3.412 -7.209 1.00 92.25 98 GLY A N 1
ATOM 712 C CA . GLY A 1 98 ? -11.951 2.041 -7.617 1.00 92.25 98 GLY A CA 1
ATOM 713 C C . GLY A 1 98 ? -11.191 1.932 -8.944 1.00 92.25 98 GLY A C 1
ATOM 714 O O . GLY A 1 98 ? -11.026 0.821 -9.451 1.00 92.25 98 GLY A O 1
ATOM 715 N N . ASP A 1 99 ? -10.726 3.054 -9.500 1.00 95.56 99 ASP A N 1
ATOM 716 C CA . ASP A 1 99 ? -9.943 3.095 -10.739 1.00 95.56 99 ASP A CA 1
ATOM 717 C C . ASP A 1 99 ? -8.533 2.510 -10.548 1.00 95.56 99 ASP A C 1
ATOM 719 O O . ASP A 1 99 ? -8.016 1.822 -11.428 1.00 95.56 99 ASP A O 1
ATOM 723 N N . TYR A 1 100 ? -7.913 2.730 -9.380 1.00 96.06 100 TYR A N 1
ATOM 724 C CA . TYR A 1 100 ? -6.651 2.089 -9.014 1.00 96.06 100 TYR A CA 1
ATOM 725 C C . TYR A 1 100 ? -6.907 0.681 -8.446 1.00 96.06 100 TYR A C 1
ATOM 727 O O . TYR A 1 100 ? -7.487 0.550 -7.365 1.00 96.06 100 TYR A O 1
ATOM 735 N N . PRO A 1 101 ? -6.451 -0.396 -9.115 1.00 94.44 101 PRO A N 1
ATOM 736 C CA . PRO A 1 101 ? -6.927 -1.750 -8.819 1.00 94.44 101 PRO A CA 1
ATOM 737 C C . PRO A 1 101 ? -6.238 -2.426 -7.624 1.00 94.44 101 PRO A C 1
ATOM 739 O O . PRO A 1 101 ? -6.691 -3.480 -7.181 1.00 94.44 101 PRO A O 1
ATOM 742 N N . ILE A 1 102 ? -5.143 -1.863 -7.101 1.00 95.00 102 ILE A N 1
ATOM 743 C CA . ILE A 1 102 ? -4.355 -2.466 -6.016 1.00 95.00 102 ILE A CA 1
ATOM 744 C C . ILE A 1 102 ? -4.579 -1.674 -4.723 1.00 95.00 102 ILE A C 1
ATOM 746 O O . ILE A 1 102 ? -3.732 -0.899 -4.286 1.00 95.00 102 ILE A O 1
ATOM 750 N N . ALA A 1 103 ? -5.730 -1.885 -4.090 1.00 92.62 103 ALA A N 1
ATOM 751 C CA . ALA A 1 103 ? -6.080 -1.267 -2.815 1.00 92.62 103 ALA A CA 1
ATOM 752 C C . ALA A 1 103 ? -6.790 -2.266 -1.895 1.00 92.62 103 ALA A C 1
ATOM 754 O O . ALA A 1 103 ? -7.53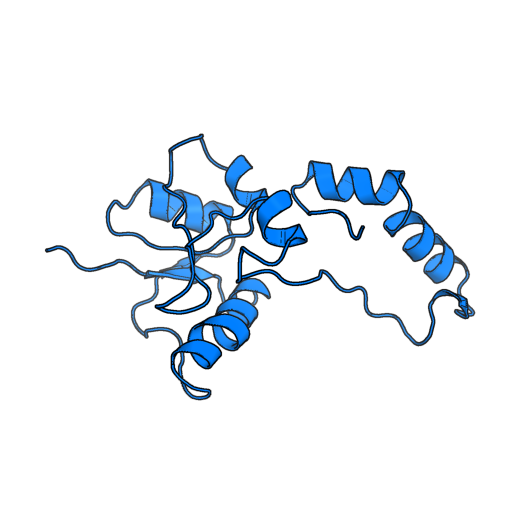1 -3.135 -2.351 1.00 92.62 103 ALA A O 1
ATOM 755 N N . ARG A 1 104 ? -6.576 -2.127 -0.583 1.00 91.19 104 ARG A N 1
ATOM 756 C CA . ARG A 1 104 ? -7.203 -2.973 0.441 1.00 91.19 104 ARG A CA 1
ATOM 757 C C . ARG A 1 104 ? -7.610 -2.153 1.654 1.00 91.19 104 ARG A C 1
ATOM 759 O O . ARG A 1 104 ? -6.917 -1.204 2.018 1.00 91.19 104 ARG A O 1
ATOM 766 N N . GLY A 1 105 ? -8.692 -2.572 2.302 1.00 88.94 105 GLY A N 1
ATOM 767 C CA . GLY A 1 105 ? -9.086 -2.028 3.596 1.00 88.94 105 GLY A CA 1
ATOM 768 C C . GLY A 1 105 ? -8.095 -2.410 4.697 1.00 88.94 105 GLY A C 1
ATOM 769 O O . GLY A 1 105 ? -7.487 -3.484 4.664 1.00 88.94 105 GLY A O 1
ATOM 770 N N . LEU A 1 106 ? -7.955 -1.531 5.689 1.00 87.56 106 LEU A N 1
ATOM 771 C CA . LEU A 1 106 ? -7.300 -1.847 6.952 1.00 87.56 106 LEU A CA 1
ATOM 772 C C . LEU A 1 106 ? -8.375 -2.263 7.957 1.00 87.56 106 LEU A C 1
ATOM 774 O O . LEU A 1 106 ? -9.227 -1.461 8.333 1.00 87.56 106 LEU A O 1
ATOM 778 N N . PHE A 1 107 ? -8.351 -3.527 8.370 1.00 88.25 107 PHE A N 1
ATOM 779 C CA . PHE A 1 107 ? -9.397 -4.097 9.215 1.00 88.25 107 PHE A CA 1
ATOM 780 C C . PHE A 1 107 ? -8.937 -4.244 10.664 1.00 88.25 107 PHE A C 1
ATOM 782 O O . PHE A 1 107 ? -7.852 -4.761 10.936 1.00 88.25 107 PHE A O 1
ATOM 789 N N . TYR A 1 108 ? -9.812 -3.855 11.590 1.00 89.62 108 TYR A N 1
ATOM 790 C CA . TYR A 1 108 ? -9.723 -4.238 12.995 1.00 89.62 108 TYR A CA 1
ATOM 791 C C . TYR A 1 108 ? -10.526 -5.516 13.217 1.00 89.62 108 TYR A C 1
ATOM 793 O O . TYR A 1 108 ? -11.699 -5.595 12.852 1.00 89.62 108 TYR A O 1
ATOM 801 N N . TYR A 1 109 ? -9.902 -6.505 13.848 1.00 90.88 109 TYR A N 1
ATOM 802 C CA . TYR A 1 109 ? -10.571 -7.735 14.259 1.00 90.88 109 TYR A CA 1
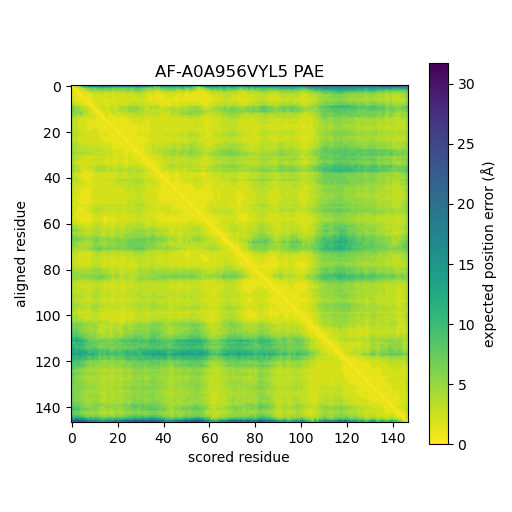ATOM 803 C C . TYR A 1 109 ? -10.950 -7.625 15.734 1.00 90.88 109 TYR A C 1
ATOM 805 O O . TYR A 1 109 ? -10.105 -7.322 16.575 1.00 90.88 109 TYR A O 1
ATOM 813 N N . THR A 1 110 ? -12.225 -7.859 16.040 1.00 91.00 110 THR A N 1
ATOM 814 C CA . THR A 1 110 ? -12.776 -7.783 17.401 1.00 91.00 110 THR A CA 1
ATOM 815 C C . THR A 1 110 ? -13.519 -9.074 17.736 1.00 91.00 110 THR A C 1
ATOM 817 O O . THR A 1 110 ? -13.975 -9.783 16.836 1.00 91.00 110 THR A O 1
ATOM 820 N N . ASP A 1 111 ? -13.587 -9.413 19.024 1.00 90.31 111 ASP A N 1
ATOM 821 C CA . ASP A 1 111 ? -14.341 -10.575 19.501 1.00 90.31 111 ASP A CA 1
ATOM 822 C C . ASP A 1 111 ? -15.836 -10.231 19.558 1.00 90.31 111 ASP A C 1
ATOM 824 O O . ASP A 1 111 ? -16.333 -9.667 20.534 1.00 90.31 111 ASP A O 1
ATOM 828 N N . GLY A 1 112 ? -16.537 -10.508 18.459 1.00 91.69 112 GLY A N 1
ATOM 829 C CA . GLY A 1 112 ? -17.940 -10.143 18.278 1.00 91.69 112 GLY A CA 1
ATOM 830 C C . GLY A 1 112 ? -18.138 -8.710 17.781 1.00 91.69 112 GLY A C 1
ATOM 831 O O . GLY A 1 112 ? -17.239 -8.093 17.219 1.00 91.69 112 GLY A O 1
ATOM 832 N N . ASP A 1 113 ? -19.356 -8.194 17.937 1.00 92.25 113 ASP A N 1
ATOM 833 C CA . ASP A 1 113 ? -19.691 -6.820 17.557 1.00 92.25 113 ASP A CA 1
ATOM 834 C C . ASP A 1 113 ? -19.120 -5.840 18.604 1.00 92.25 113 ASP A C 1
ATOM 836 O O . ASP A 1 113 ? -19.550 -5.887 19.764 1.00 92.25 113 ASP A O 1
ATOM 840 N N . PRO A 1 114 ? -18.193 -4.928 18.241 1.00 92.31 114 PRO A N 1
ATOM 841 C CA . PRO A 1 114 ? -17.590 -3.998 19.194 1.00 92.31 114 PRO A CA 1
ATOM 842 C C . PRO A 1 114 ? -18.623 -3.069 19.844 1.00 92.31 114 PRO A C 1
ATOM 844 O O . PRO A 1 114 ? -18.420 -2.639 20.979 1.00 92.31 114 PRO A O 1
ATOM 847 N N . ALA A 1 115 ? -19.764 -2.807 19.192 1.00 89.00 115 ALA A N 1
ATOM 848 C CA . ALA A 1 115 ? -20.855 -2.034 19.783 1.00 89.00 115 ALA A CA 1
ATOM 849 C C . ALA A 1 115 ? -21.562 -2.773 20.937 1.00 89.00 115 ALA A C 1
ATOM 851 O O . ALA A 1 115 ? -22.203 -2.128 21.772 1.00 89.00 115 ALA A O 1
ATOM 852 N N . GLN A 1 116 ? -21.429 -4.103 20.988 1.00 92.56 116 GLN A N 1
ATOM 853 C CA . GLN A 1 116 ? -22.001 -5.001 21.997 1.00 92.56 116 GLN A CA 1
ATOM 854 C C . GLN A 1 116 ? -20.948 -5.563 22.965 1.00 92.56 116 GLN A C 1
ATOM 856 O O . GLN A 1 116 ? -21.289 -6.368 23.833 1.00 92.56 116 GLN A O 1
ATOM 861 N N . SER A 1 117 ? -19.684 -5.148 22.835 1.00 91.31 117 SER A N 1
ATOM 862 C CA . SER A 1 117 ? -18.598 -5.590 23.709 1.00 91.31 117 SER A CA 1
ATOM 863 C C . SER A 1 117 ? -18.934 -5.341 25.182 1.00 91.31 117 SER A C 1
ATOM 865 O O . SER A 1 117 ? -19.329 -4.239 25.571 1.00 91.31 117 SER A O 1
ATOM 867 N N . SER A 1 118 ? -18.722 -6.354 26.027 1.00 91.12 118 SER A N 1
ATOM 868 C CA . SER A 1 118 ? -18.808 -6.204 27.484 1.00 91.12 118 SER A CA 1
ATOM 869 C C . SER A 1 118 ? -17.653 -5.385 28.066 1.00 91.12 118 SER A C 1
ATOM 871 O O . SER A 1 118 ? -17.747 -4.926 29.203 1.00 91.12 118 SER A O 1
ATOM 873 N N . ASP A 1 119 ? -16.567 -5.213 27.306 1.00 93.62 119 ASP A N 1
ATOM 874 C CA . ASP A 1 119 ? -15.481 -4.296 27.639 1.00 93.62 119 ASP A CA 1
ATOM 875 C C . ASP A 1 119 ? -15.765 -2.910 27.022 1.00 93.62 119 ASP A C 1
ATOM 877 O O . ASP A 1 119 ? -15.712 -2.767 25.791 1.00 93.62 119 ASP A O 1
ATOM 881 N N . PRO A 1 120 ? -16.051 -1.877 27.841 1.00 91.06 120 PRO A N 1
ATOM 882 C CA . PRO A 1 120 ? -16.339 -0.532 27.350 1.00 91.06 120 PRO A CA 1
ATOM 883 C C . PRO A 1 120 ? -15.139 0.135 26.663 1.00 91.06 120 PRO A C 1
ATOM 885 O O . PRO A 1 120 ? -15.341 1.056 25.871 1.00 91.06 120 PRO A O 1
ATOM 888 N N . LEU A 1 121 ? -13.905 -0.312 26.928 1.00 95.00 121 LEU A N 1
ATOM 889 C CA . LEU A 1 121 ? -12.713 0.238 26.284 1.00 95.00 121 LEU A CA 1
ATOM 890 C C . LEU A 1 121 ? -12.624 -0.169 24.815 1.00 95.00 121 LEU A C 1
ATOM 892 O O . LEU A 1 121 ? -12.227 0.651 23.992 1.00 95.00 121 LEU A O 1
ATOM 896 N N . VAL A 1 122 ? -13.046 -1.391 24.469 1.00 94.25 122 VAL A N 1
ATOM 897 C CA . VAL A 1 122 ? -13.092 -1.850 23.070 1.00 94.25 122 VAL A CA 1
ATOM 898 C C . VAL A 1 122 ? -14.015 -0.948 22.258 1.00 94.25 122 VAL A C 1
ATOM 900 O O . VAL A 1 122 ? -13.607 -0.417 21.227 1.00 94.25 122 VAL A O 1
ATOM 903 N N . LYS A 1 123 ? -15.235 -0.715 22.757 1.00 93.19 123 LYS A N 1
ATOM 904 C CA . LYS 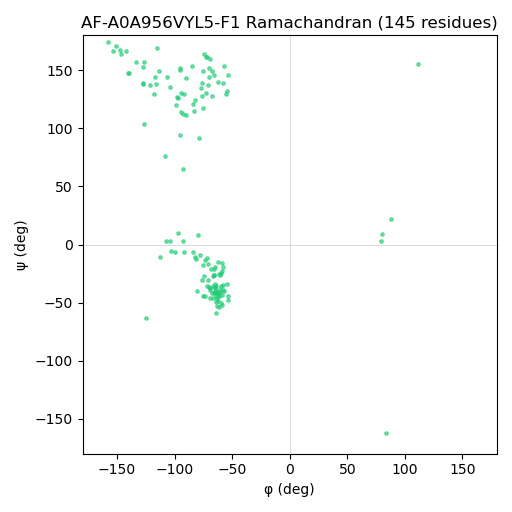A 1 123 ? -16.207 0.158 22.094 1.00 93.19 123 LYS A CA 1
ATOM 905 C C . LYS A 1 123 ? -15.663 1.578 21.927 1.00 93.19 123 LYS A C 1
ATOM 907 O O . LYS A 1 123 ? -15.655 2.093 20.814 1.00 93.19 123 LYS A O 1
ATOM 912 N N . ALA A 1 124 ? -15.174 2.179 23.014 1.00 95.25 124 ALA A N 1
ATOM 913 C CA . ALA A 1 124 ? -14.656 3.545 22.992 1.00 95.25 124 ALA A CA 1
ATOM 914 C C . ALA A 1 124 ? -13.458 3.702 22.041 1.00 95.25 124 ALA A C 1
ATOM 916 O O . ALA A 1 124 ? -13.346 4.712 21.351 1.00 95.25 124 ALA A O 1
ATOM 917 N N . TYR A 1 125 ? -12.576 2.701 21.975 1.00 95.56 125 TYR A N 1
ATOM 918 C CA . TYR A 1 125 ? -11.431 2.725 21.072 1.00 95.56 125 TYR A CA 1
ATOM 919 C C . TYR A 1 125 ? -11.853 2.660 19.600 1.00 95.56 125 TYR A C 1
ATOM 921 O O . TYR A 1 125 ? -11.378 3.462 18.802 1.00 95.56 125 TYR A O 1
ATOM 929 N N . ILE A 1 126 ? -12.776 1.764 19.236 1.00 94.69 126 ILE A N 1
ATOM 930 C CA . ILE A 1 126 ? -13.275 1.676 17.855 1.00 94.69 126 ILE A CA 1
ATOM 931 C C . ILE A 1 126 ? -14.038 2.949 17.459 1.00 94.69 126 ILE A C 1
ATOM 933 O O . ILE A 1 126 ? -13.833 3.463 16.361 1.00 94.69 126 ILE A O 1
ATOM 937 N N . GLU A 1 127 ? -14.859 3.504 18.357 1.00 94.06 127 GLU A N 1
ATOM 938 C CA . GLU A 1 127 ? -15.534 4.791 18.134 1.00 94.06 127 GLU A CA 1
ATOM 939 C C . GLU A 1 127 ? -14.530 5.934 17.928 1.00 94.06 127 GLU A C 1
ATOM 941 O O . GLU A 1 127 ? -14.727 6.760 17.040 1.00 94.06 127 GLU A O 1
ATOM 946 N N . PHE A 1 128 ? -13.432 5.965 18.691 1.00 95.69 128 PHE A N 1
ATOM 947 C CA . PHE A 1 128 ? -12.352 6.933 18.497 1.00 95.69 128 PHE A CA 1
ATOM 948 C C . PHE A 1 128 ? -11.661 6.761 17.141 1.00 95.69 128 PHE A C 1
ATOM 950 O O . PHE A 1 128 ? -11.520 7.740 16.411 1.00 95.69 128 PHE A O 1
ATOM 957 N N . VAL A 1 129 ? -11.270 5.536 16.774 1.00 94.50 129 VAL A N 1
ATOM 958 C CA . VAL A 1 129 ? -10.598 5.249 15.494 1.00 94.50 129 VAL A CA 1
ATOM 959 C C . VAL A 1 129 ? -11.456 5.700 14.308 1.00 94.50 129 VAL A C 1
ATOM 961 O O . VAL A 1 129 ? -10.930 6.264 13.353 1.00 94.50 129 VAL A O 1
ATOM 964 N N . LEU A 1 130 ? -12.774 5.499 14.380 1.00 93.19 130 LEU A N 1
ATOM 965 C CA . LEU A 1 130 ? -13.728 5.900 13.339 1.00 93.19 130 LEU A CA 1
ATOM 966 C C . LEU A 1 130 ? -14.185 7.367 13.441 1.00 93.19 130 LEU A C 1
ATOM 968 O O . LEU A 1 130 ? -14.901 7.848 12.565 1.00 93.19 130 LEU A O 1
ATOM 972 N N . SER A 1 131 ? -13.807 8.086 14.499 1.00 95.56 131 SER A N 1
ATOM 973 C CA . SER A 1 131 ? -14.143 9.502 14.660 1.00 95.56 131 SER A CA 1
ATOM 974 C C . SER A 1 131 ? -13.330 10.386 13.702 1.00 95.56 131 SER A C 1
ATOM 976 O O . SER A 1 131 ? -12.259 9.972 13.256 1.00 95.56 131 SER A O 1
ATOM 978 N N . PRO A 1 132 ? -13.757 11.638 13.439 1.00 95.50 132 PRO A N 1
ATOM 979 C CA . PRO A 1 132 ? -12.969 12.578 12.639 1.00 95.50 132 PRO A CA 1
ATOM 980 C C . PRO A 1 132 ? -11.538 12.782 13.157 1.00 95.50 132 PRO A C 1
ATOM 982 O O . PRO A 1 132 ? -10.621 12.961 12.366 1.00 95.50 132 PRO A O 1
ATOM 985 N N . GLU A 1 133 ? -11.337 12.729 14.477 1.00 95.88 133 GLU A N 1
ATOM 986 C CA . GLU A 1 133 ? -10.009 12.843 15.089 1.00 95.88 133 GLU A CA 1
ATOM 987 C C . GLU A 1 133 ? -9.140 11.616 14.785 1.00 95.88 133 GLU A C 1
ATOM 989 O O . GLU A 1 133 ? -7.994 11.761 14.367 1.00 95.88 133 GLU A O 1
ATOM 994 N N . GLY A 1 134 ? -9.690 10.408 14.937 1.00 95.12 134 GLY A N 1
ATOM 995 C CA . GLY A 1 134 ? -8.978 9.167 14.624 1.00 95.12 134 GLY A CA 1
ATOM 996 C C . GLY A 1 134 ? -8.636 9.041 13.139 1.00 95.12 134 GLY A C 1
ATOM 997 O O . GLY A 1 134 ? -7.524 8.645 12.792 1.00 95.12 134 GLY A O 1
ATOM 998 N N . GLN A 1 135 ? -9.561 9.437 12.262 1.00 95.00 135 GLN A N 1
ATOM 999 C CA . GLN A 1 135 ? -9.339 9.443 10.815 1.00 95.00 135 GLN A CA 1
ATOM 1000 C C . GLN A 1 135 ? -8.258 10.452 10.405 1.00 95.00 135 GLN A C 1
ATOM 1002 O O . GLN A 1 135 ? -7.366 10.091 9.640 1.00 95.00 135 GLN A O 1
ATOM 1007 N N . ALA A 1 136 ? -8.252 11.656 10.991 1.00 94.12 136 ALA A N 1
ATOM 1008 C CA . ALA A 1 136 ? -7.222 12.661 10.721 1.00 94.12 136 ALA A CA 1
ATOM 1009 C C . ALA A 1 136 ? -5.801 12.170 11.061 1.00 94.12 136 ALA A C 1
ATOM 1011 O O . ALA A 1 136 ? -4.855 12.476 10.338 1.00 94.12 136 ALA A O 1
ATOM 1012 N N . ILE A 1 137 ? -5.644 11.365 12.121 1.00 93.62 137 ILE A N 1
ATOM 1013 C CA . ILE A 1 137 ? -4.354 10.734 12.455 1.00 93.62 137 ILE A CA 1
ATOM 1014 C C . ILE A 1 137 ? -3.932 9.741 11.363 1.00 93.62 137 ILE A C 1
ATOM 1016 O O . ILE A 1 137 ? -2.758 9.674 11.004 1.00 93.62 137 ILE A O 1
ATOM 1020 N N . GLY A 1 138 ? -4.877 8.956 10.837 1.00 91.00 138 GLY A N 1
ATOM 1021 C CA . GLY A 1 138 ? -4.620 8.024 9.737 1.00 91.00 138 GLY A CA 1
ATOM 1022 C C . GLY A 1 138 ? -4.164 8.741 8.466 1.00 91.00 138 GLY A C 1
ATOM 1023 O O . GLY A 1 138 ? -3.184 8.325 7.846 1.00 91.00 138 GLY A O 1
ATOM 1024 N N . GLU A 1 139 ? -4.830 9.841 8.122 1.00 90.12 139 GLU A N 1
ATOM 1025 C CA . GLU A 1 139 ? -4.477 10.693 6.983 1.00 90.12 139 GLU A CA 1
ATOM 1026 C C . GLU A 1 139 ? -3.071 11.296 7.124 1.00 90.12 139 GLU A C 1
ATOM 1028 O O . GLU A 1 139 ? -2.298 11.272 6.166 1.00 90.12 139 GLU A O 1
ATOM 1033 N N . GLU A 1 140 ? -2.689 11.761 8.322 1.00 88.50 140 GLU A N 1
ATOM 1034 C CA . GLU A 1 140 ? -1.356 12.331 8.587 1.00 88.50 140 GLU A CA 1
ATOM 1035 C C . GLU A 1 140 ? -0.219 11.347 8.267 1.00 88.50 140 GLU A C 1
ATOM 1037 O O . GLU A 1 140 ? 0.840 11.750 7.783 1.00 88.50 140 GLU A O 1
ATOM 1042 N N . ILE A 1 141 ? -0.443 10.050 8.494 1.00 85.62 141 ILE A N 1
ATOM 1043 C CA . ILE A 1 141 ? 0.540 8.991 8.218 1.00 85.62 141 ILE A CA 1
ATOM 1044 C C . ILE A 1 141 ? 0.317 8.296 6.861 1.00 85.62 141 ILE A C 1
ATOM 1046 O O . ILE A 1 141 ? 0.950 7.277 6.574 1.00 85.62 141 ILE A O 1
ATOM 1050 N N . GLY A 1 142 ? -0.568 8.839 6.019 1.00 84.88 142 GLY A N 1
ATOM 1051 C CA . GLY A 1 142 ? -0.749 8.424 4.627 1.00 84.88 142 GLY A CA 1
ATOM 1052 C C . GLY A 1 142 ? -1.738 7.278 4.388 1.00 84.88 142 GLY A C 1
ATOM 1053 O O . GLY A 1 142 ? -1.646 6.615 3.349 1.00 84.88 142 GLY A O 1
ATOM 1054 N N . PHE A 1 143 ? -2.671 7.024 5.314 1.00 88.75 143 PHE A N 1
ATOM 1055 C CA . PHE A 1 143 ? -3.861 6.208 5.041 1.00 88.75 143 PHE A CA 1
ATOM 1056 C C . PHE A 1 143 ? -4.979 7.051 4.432 1.00 88.75 143 PHE A C 1
ATOM 1058 O O . PHE A 1 143 ? -5.071 8.252 4.657 1.00 88.75 143 PHE A O 1
ATOM 1065 N N . LEU A 1 144 ? -5.848 6.390 3.672 1.00 88.38 144 LEU A N 1
ATOM 1066 C CA . LEU A 1 144 ? -7.064 7.002 3.149 1.00 88.38 144 LEU A CA 1
ATOM 1067 C C . LEU A 1 144 ? -8.216 6.803 4.148 1.00 88.38 144 LEU A C 1
ATOM 1069 O O . LEU A 1 144 ? -8.283 5.730 4.764 1.00 88.38 144 LEU A O 1
ATOM 1073 N N . PRO A 1 145 ? -9.114 7.789 4.310 1.00 87.19 145 PRO A N 1
ATOM 1074 C CA . PRO A 1 145 ? -10.247 7.684 5.224 1.00 87.19 145 PRO A CA 1
ATOM 1075 C C . PRO A 1 145 ? -11.293 6.669 4.731 1.00 87.19 145 PRO A C 1
ATOM 1077 O O . PRO A 1 145 ? -11.356 6.337 3.550 1.00 87.19 145 PRO A O 1
ATOM 1080 N N . VAL A 1 146 ? -12.146 6.181 5.637 1.00 82.88 146 VAL A N 1
ATOM 1081 C CA . VAL A 1 146 ? -13.150 5.120 5.366 1.00 82.88 146 VAL A CA 1
ATOM 1082 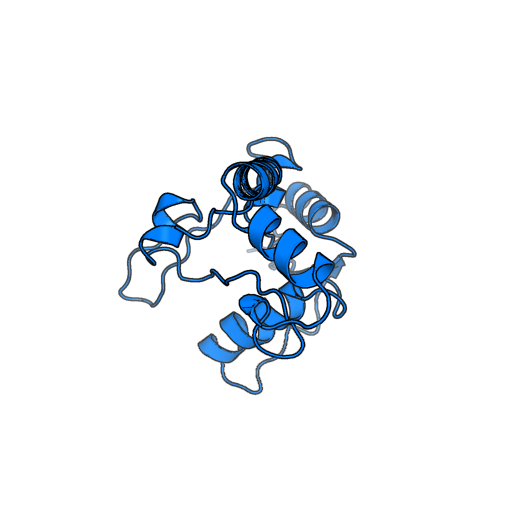C C . VAL A 1 146 ? -14.448 5.580 4.665 1.00 82.88 146 VAL A C 1
ATOM 1084 O O . VAL A 1 146 ? -15.390 4.792 4.586 1.00 82.88 146 VAL A O 1
ATOM 1087 N N . ASN A 1 147 ? -14.527 6.829 4.192 1.00 62.88 147 ASN A N 1
ATOM 1088 C CA . ASN A 1 147 ? -15.784 7.476 3.766 1.00 62.88 147 ASN A CA 1
ATOM 1089 C C . ASN A 1 147 ? -16.386 6.945 2.457 1.00 62.88 147 ASN A C 1
ATOM 1091 O O . ASN A 1 147 ? -15.632 6.794 1.472 1.00 62.88 147 ASN A O 1
#

pLDDT: mean 92.86, std 4.3, range [62.88, 98.0]

Radius of gyration: 17.95 Å; Cα contacts (8 Å, |Δi|>4): 163; chains: 1; bounding box: 42×35×50 Å

Mean predicted aligned error: 4.15 Å

Nearest PDB structures (foldseek):
  4omb-assembly4_D  TM=8.636E-01  e=7.344E-08  Pseudomonas aeruginosa
  3quj-assembly2_C  TM=3.950E-01  e=8.325E-01  Escherichia coli UTI89

Sequence (147 aa):
DADIVLYTRNEESGTFAYLEEDVIQKALGKEAEYSADINKQANAPAGLTAVAGDPNGIFYAGLGNLSDIPAGAVRVIPIAKDDSSEAFEPSEATVASGDYPIARGLFYYTDGDPAQSSDPLVKAYIEFVLSPEGQAIGEEIGFLPVN

Solvent-accessible surface area (backbone atoms only — not comparable to full-atom values): 9082 Å² total; per-residue (Å²): 138,79,76,76,41,44,40,41,56,38,85,88,34,71,66,37,52,42,47,41,60,73,43,45,14,67,76,70,34,84,86,46,72,81,70,92,78,57,47,68,18,94,45,58,70,58,38,54,52,50,33,48,74,30,97,48,40,45,68,84,69,60,78,38,55,59,78,77,46,66,88,78,49,62,85,86,74,56,39,46,76,47,99,87,47,72,61,30,58,87,44,71,66,31,48,74,72,56,54,22,64,89,74,79,87,87,82,87,87,66,90,66,58,49,92,71,40,91,50,65,63,59,31,52,49,53,53,42,50,73,28,77,68,34,36,51,57,40,43,74,67,41,45,76,72,94,125